Protein AF-A0A5N5VWN7-F1 (afdb_monomer_lite)

pLDDT: mean 96.29, std 2.98, range [78.88, 98.62]

Foldseek 3Di:
DDDDPVVVVVVVVVVVVVVVVVCQVPPPPDPDDDDDFFPPDPDPVRRVVVSVVCVPDPVNVVCVVVVHPPPVD

Structure (mmCIF, N/CA/C/O backbone):
data_AF-A0A5N5VWN7-F1
#
_entry.id   AF-A0A5N5VWN7-F1
#
loop_
_atom_site.group_PDB
_atom_site.id
_atom_site.type_symbol
_atom_site.label_atom_id
_atom_site.label_alt_id
_atom_site.label_comp_id
_atom_site.label_asym_id
_atom_site.label_entity_id
_atom_site.label_seq_id
_atom_site.pdbx_PDB_ins_code
_atom_site.Cartn_x
_atom_site.Cartn_y
_atom_site.Cartn_z
_atom_site.occupancy
_atom_site.B_iso_or_equiv
_atom_site.auth_seq_id
_atom_site.auth_comp_id
_atom_site.auth_asym_id
_atom_site.auth_atom_id
_atom_site.pdbx_PDB_model_num
ATOM 1 N N . ILE A 1 1 ? -33.048 -3.071 15.246 1.00 78.88 1 ILE A N 1
ATOM 2 C CA . ILE A 1 1 ? -31.958 -4.064 15.114 1.00 78.88 1 ILE A CA 1
ATOM 3 C C . ILE A 1 1 ? -30.710 -3.262 14.797 1.00 78.88 1 ILE A C 1
ATOM 5 O O . ILE A 1 1 ? -30.749 -2.524 13.821 1.00 78.88 1 ILE A O 1
ATOM 9 N N . SER A 1 2 ? -29.683 -3.332 15.641 1.00 89.19 2 SER A N 1
ATOM 10 C CA . SER A 1 2 ? -28.390 -2.686 15.392 1.00 89.19 2 SER A CA 1
ATOM 11 C C . SER A 1 2 ? -27.347 -3.782 15.199 1.00 89.19 2 SER A C 1
ATOM 13 O O . SER A 1 2 ? -27.403 -4.763 15.944 1.00 89.19 2 SER A O 1
ATOM 15 N N . PRO A 1 3 ? -26.447 -3.660 14.212 1.00 90.12 3 PRO A N 1
ATOM 16 C CA . PRO A 1 3 ? -25.391 -4.643 14.024 1.00 90.12 3 PRO A CA 1
ATOM 17 C C . PRO A 1 3 ? -24.435 -4.635 15.219 1.00 90.12 3 PRO A C 1
ATOM 19 O O . PRO A 1 3 ? -24.277 -3.622 15.906 1.00 90.12 3 PRO A O 1
ATOM 22 N N . GLU A 1 4 ? -23.774 -5.765 15.446 1.00 96.56 4 GLU A N 1
ATOM 23 C CA . GLU A 1 4 ? -22.641 -5.821 16.363 1.00 96.56 4 GLU A CA 1
ATOM 24 C C . GLU A 1 4 ? -21.504 -4.931 15.847 1.00 96.56 4 GLU A C 1
ATOM 26 O O . GLU A 1 4 ? -21.245 -4.860 14.643 1.00 96.56 4 GLU A O 1
ATOM 31 N N . ALA A 1 5 ? -20.800 -4.260 16.761 1.00 96.38 5 ALA A N 1
ATOM 32 C CA . ALA A 1 5 ? -19.753 -3.304 16.406 1.00 96.38 5 ALA A CA 1
ATOM 33 C C . ALA A 1 5 ? -18.624 -3.931 15.565 1.00 96.38 5 ALA A C 1
ATOM 35 O O . ALA A 1 5 ? -18.106 -3.280 14.657 1.00 96.38 5 ALA A O 1
ATOM 36 N N . ALA A 1 6 ? -18.281 -5.198 15.823 1.00 96.81 6 ALA A N 1
ATOM 37 C CA . ALA A 1 6 ? -17.281 -5.933 15.048 1.00 96.81 6 ALA A CA 1
ATOM 38 C C . ALA A 1 6 ? -17.751 -6.170 13.604 1.00 96.81 6 ALA A C 1
ATOM 40 O O . ALA A 1 6 ? -17.054 -5.798 12.666 1.00 96.81 6 ALA A O 1
ATOM 41 N N . ALA A 1 7 ? -18.977 -6.674 13.427 1.00 96.69 7 ALA A N 1
ATOM 42 C CA . ALA A 1 7 ? -19.552 -6.920 12.106 1.00 96.69 7 ALA A CA 1
ATOM 43 C C . ALA A 1 7 ? -19.669 -5.633 11.272 1.00 96.69 7 ALA A C 1
ATOM 45 O O . ALA A 1 7 ? -19.402 -5.639 10.072 1.00 96.69 7 ALA A O 1
ATOM 46 N N . PHE A 1 8 ? -20.031 -4.513 11.905 1.00 97.38 8 PHE A N 1
ATOM 47 C CA . PHE A 1 8 ? -20.056 -3.217 11.227 1.00 97.38 8 PHE A CA 1
ATOM 48 C C . PHE A 1 8 ? -18.650 -2.742 10.836 1.00 97.38 8 PHE A C 1
ATOM 50 O O . PHE A 1 8 ? -18.451 -2.290 9.711 1.00 97.38 8 PHE A O 1
ATOM 57 N N . THR A 1 9 ? -17.671 -2.876 11.736 1.00 98.00 9 THR A N 1
ATOM 58 C CA . THR A 1 9 ? -16.267 -2.524 11.461 1.00 98.00 9 THR A CA 1
ATOM 59 C C . THR A 1 9 ? -15.712 -3.306 10.273 1.00 98.00 9 THR A C 1
ATOM 61 O O . THR A 1 9 ? -15.098 -2.712 9.390 1.00 98.00 9 THR A O 1
ATOM 64 N N . ASP A 1 10 ? -15.960 -4.615 10.217 1.00 97.94 10 ASP A N 1
ATOM 65 C CA . ASP A 1 10 ? -15.496 -5.459 9.115 1.00 97.94 10 ASP A CA 1
ATOM 66 C C . ASP A 1 10 ? -16.148 -5.089 7.783 1.00 97.94 10 ASP A C 1
ATOM 68 O O . ASP A 1 10 ? -15.444 -4.963 6.783 1.00 97.94 10 ASP A O 1
ATOM 72 N N . ALA A 1 11 ? -17.457 -4.824 7.774 1.00 97.81 11 ALA A N 1
ATOM 73 C CA . ALA A 1 11 ? -18.155 -4.393 6.566 1.00 97.81 11 ALA A CA 1
ATOM 74 C C . ALA A 1 11 ? -17.625 -3.047 6.040 1.00 97.81 11 ALA A C 1
ATOM 76 O O . ALA A 1 11 ? -17.431 -2.874 4.839 1.00 97.81 11 ALA A O 1
ATOM 77 N N . VAL A 1 12 ? -17.349 -2.089 6.934 1.00 98.25 12 VAL A N 1
ATOM 78 C CA . VAL A 1 12 ? -16.741 -0.805 6.548 1.00 98.25 12 VAL A CA 1
ATOM 79 C C . VAL A 1 12 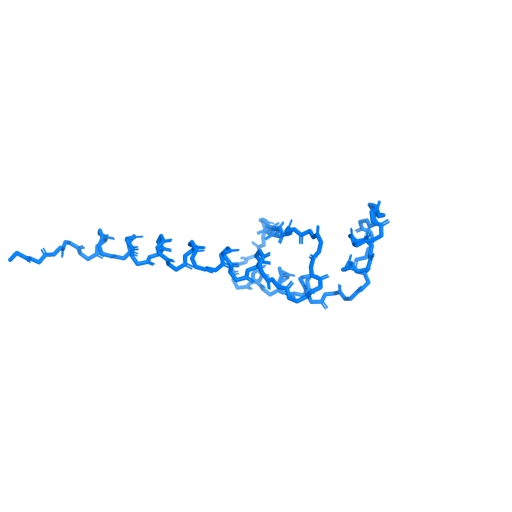? -15.329 -1.019 6.004 1.00 98.25 12 VAL A C 1
ATOM 81 O O . VAL A 1 12 ? -14.986 -0.450 4.969 1.00 98.25 12 VAL A O 1
ATOM 84 N N . ARG A 1 13 ? -14.522 -1.856 6.665 1.00 98.25 13 ARG A N 1
ATOM 85 C CA . ARG A 1 13 ? -13.164 -2.191 6.220 1.00 98.25 13 ARG A CA 1
ATOM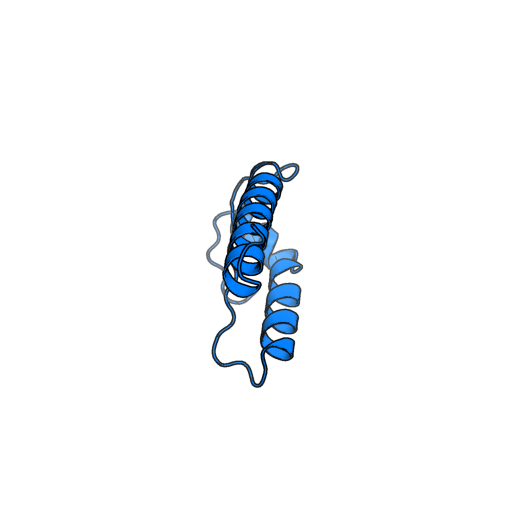 86 C C . ARG A 1 13 ? -13.168 -2.805 4.821 1.00 98.25 13 ARG A C 1
ATOM 88 O O . ARG A 1 13 ? -12.368 -2.380 3.996 1.00 98.25 13 ARG A O 1
ATOM 95 N N . GLU A 1 14 ? -14.068 -3.746 4.553 1.00 98.50 14 GLU A N 1
ATOM 96 C CA . GLU A 1 14 ? -14.206 -4.401 3.247 1.00 98.50 14 GLU A CA 1
ATOM 97 C C . GLU A 1 14 ? -14.534 -3.393 2.139 1.00 98.50 14 GLU A C 1
ATOM 99 O O . GLU A 1 14 ? -13.850 -3.354 1.118 1.00 98.50 14 GLU A O 1
ATOM 104 N N . VAL A 1 15 ? -15.513 -2.512 2.369 1.00 98.56 15 VAL A N 1
ATOM 105 C CA . VAL A 1 15 ? -15.880 -1.467 1.399 1.00 98.56 15 VAL A CA 1
ATOM 106 C C . VAL A 1 15 ? -14.725 -0.492 1.165 1.00 98.56 15 VAL A C 1
ATOM 108 O O . VAL A 1 15 ? -14.438 -0.133 0.024 1.00 98.56 15 VAL A O 1
ATOM 111 N N . CYS A 1 16 ? -14.036 -0.057 2.222 1.00 98.62 16 CYS A N 1
ATOM 112 C CA . CYS A 1 16 ? -12.884 0.832 2.081 1.00 98.62 16 CYS A CA 1
ATOM 113 C C . CYS A 1 16 ? -11.721 0.166 1.335 1.00 98.62 16 CYS A C 1
ATOM 115 O O . CYS A 1 16 ? -11.062 0.829 0.536 1.00 98.62 16 CYS A O 1
ATOM 117 N N . GLU A 1 17 ? -11.465 -1.119 1.581 1.00 97.69 17 GLU A N 1
ATOM 118 C CA . GLU A 1 17 ? -10.423 -1.879 0.892 1.00 97.69 17 GLU A CA 1
ATOM 119 C C . GLU A 1 17 ? -10.736 -2.038 -0.600 1.00 97.69 17 GLU A C 1
ATOM 121 O O . GLU A 1 17 ? -9.855 -1.821 -1.434 1.00 97.69 17 GLU A O 1
ATOM 126 N N . ASP A 1 18 ? -11.985 -2.352 -0.944 1.00 98.06 18 ASP A N 1
ATOM 127 C CA . ASP A 1 18 ? -12.429 -2.461 -2.333 1.00 98.06 18 ASP A CA 1
ATOM 128 C C . ASP A 1 18 ? -12.284 -1.125 -3.079 1.00 98.06 18 ASP A C 1
ATOM 130 O O . ASP A 1 18 ? -11.625 -1.054 -4.118 1.00 98.06 18 ASP A O 1
ATOM 134 N N . LEU A 1 19 ? -12.787 -0.030 -2.496 1.00 98.38 19 LEU A N 1
ATOM 135 C CA . LEU A 1 19 ? -12.649 1.309 -3.074 1.00 98.38 19 LEU A CA 1
ATOM 136 C C . LEU A 1 19 ? -11.180 1.732 -3.219 1.00 98.38 19 LEU A C 1
ATOM 138 O O . LEU A 1 19 ? -10.807 2.325 -4.230 1.00 98.38 19 LEU A O 1
ATOM 142 N N . ALA A 1 20 ? -10.324 1.415 -2.243 1.00 96.88 20 ALA A N 1
ATOM 143 C CA . ALA A 1 20 ? -8.897 1.719 -2.324 1.00 96.88 20 ALA A CA 1
ATOM 144 C C . ALA A 1 20 ? -8.217 0.984 -3.489 1.00 96.88 20 ALA A C 1
ATOM 146 O O . ALA A 1 20 ? -7.402 1.581 -4.194 1.00 96.88 20 ALA A O 1
ATOM 147 N N . ARG A 1 21 ? -8.571 -0.283 -3.734 1.00 94.81 21 ARG A N 1
ATOM 148 C CA . ARG A 1 21 ? -8.057 -1.041 -4.886 1.00 94.81 21 ARG A CA 1
ATOM 149 C C . ARG A 1 21 ? -8.559 -0.476 -6.211 1.00 94.81 21 ARG A C 1
ATOM 151 O O . ARG A 1 21 ? -7.771 -0.375 -7.146 1.00 94.81 21 ARG A O 1
ATOM 158 N N . GLN A 1 22 ? -9.823 -0.055 -6.286 1.00 96.50 22 GLN A N 1
ATOM 159 C CA . GLN A 1 22 ? -10.357 0.612 -7.480 1.00 96.50 22 GLN A CA 1
ATOM 160 C C . GLN A 1 22 ? -9.591 1.909 -7.796 1.00 96.50 22 GLN A C 1
ATOM 162 O O . GLN A 1 22 ? -9.218 2.129 -8.944 1.00 96.50 22 GLN A O 1
ATOM 167 N N . LEU A 1 23 ? -9.275 2.723 -6.779 1.00 97.00 23 LEU A N 1
ATOM 168 C CA . LEU A 1 23 ? -8.464 3.937 -6.946 1.00 97.00 23 LEU A CA 1
ATOM 169 C C . LEU A 1 23 ? -7.048 3.643 -7.463 1.00 97.00 23 LEU A C 1
ATOM 171 O O . LEU A 1 23 ? -6.525 4.402 -8.273 1.00 97.00 23 LEU A O 1
ATOM 175 N N . ILE A 1 24 ? -6.418 2.560 -6.997 1.00 94.81 24 ILE A N 1
ATOM 176 C CA . ILE A 1 24 ? -5.091 2.144 -7.479 1.00 94.81 24 ILE A CA 1
ATOM 177 C C . ILE A 1 24 ? -5.174 1.649 -8.929 1.00 94.81 24 ILE A C 1
ATOM 179 O O . ILE A 1 24 ? -4.308 1.983 -9.736 1.00 94.81 24 ILE A O 1
ATOM 183 N N . GLY A 1 25 ? -6.219 0.887 -9.268 1.00 93.38 25 GLY A N 1
ATOM 184 C CA . GLY A 1 25 ? -6.439 0.359 -10.616 1.00 93.38 25 GLY A CA 1
ATOM 185 C C . GLY A 1 25 ? -6.672 1.435 -11.682 1.00 93.38 25 GLY A C 1
ATOM 186 O O . GLY A 1 25 ? -6.317 1.213 -12.836 1.00 93.38 25 GLY A O 1
ATOM 187 N N . ASP A 1 26 ? -7.212 2.594 -11.294 1.00 96.12 26 ASP A N 1
ATOM 188 C CA . ASP A 1 26 ? -7.441 3.759 -12.168 1.00 96.12 26 ASP A CA 1
ATOM 189 C C . ASP A 1 26 ? -6.416 4.890 -11.942 1.00 96.12 26 ASP A C 1
ATOM 191 O O . ASP A 1 26 ? -6.637 6.050 -12.293 1.00 96.12 26 ASP A O 1
ATOM 195 N N . ALA A 1 27 ? -5.277 4.586 -11.316 1.00 93.81 27 ALA A N 1
ATOM 196 C CA . ALA A 1 27 ? -4.251 5.590 -11.075 1.00 93.81 27 ALA A CA 1
ATOM 197 C C . ALA A 1 27 ? -3.678 6.129 -12.401 1.00 93.81 27 ALA A C 1
ATOM 199 O O . ALA A 1 27 ? -3.313 5.374 -13.304 1.00 93.81 27 ALA A O 1
ATOM 200 N N . GLU A 1 28 ? -3.553 7.455 -12.498 1.00 96.25 28 GLU A N 1
ATOM 201 C CA . GLU A 1 28 ? -3.096 8.141 -13.709 1.00 96.25 28 GLU A CA 1
ATOM 202 C C . GLU A 1 28 ? -1.750 7.589 -14.206 1.00 96.25 28 GLU A C 1
ATOM 204 O O . GLU A 1 28 ? -0.740 7.610 -13.498 1.00 96.25 28 GLU A O 1
ATOM 209 N N . GLY A 1 29 ? -1.737 7.085 -15.443 1.00 91.38 29 GLY A N 1
ATOM 210 C CA . GLY A 1 29 ? -0.527 6.565 -16.084 1.00 91.38 29 GLY A CA 1
ATOM 211 C C . GLY A 1 29 ? 0.039 5.285 -15.456 1.00 91.38 29 GLY A C 1
ATOM 212 O O . GLY A 1 29 ? 1.162 4.898 -15.789 1.00 91.38 29 GLY A O 1
ATOM 213 N N . ALA A 1 30 ? -0.695 4.616 -14.561 1.00 91.19 30 ALA A N 1
ATOM 214 C CA . ALA A 1 30 ? -0.264 3.356 -13.972 1.00 91.19 30 ALA A CA 1
ATOM 215 C C . ALA A 1 30 ? -0.399 2.194 -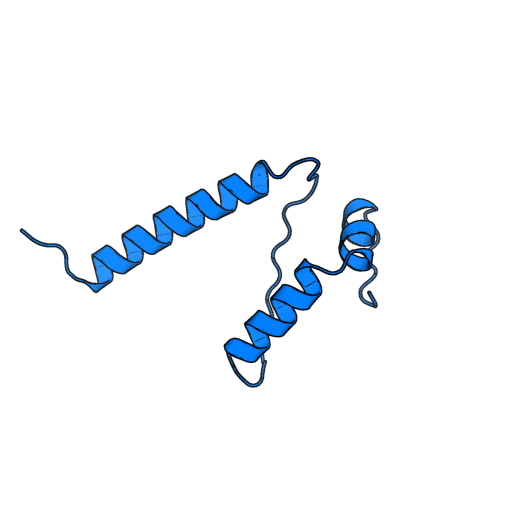14.970 1.00 91.19 30 ALA A C 1
ATOM 217 O O . ALA A 1 30 ? -1.402 2.049 -15.662 1.00 91.19 30 ALA A O 1
ATOM 218 N N . SER A 1 31 ? 0.622 1.335 -15.027 1.00 92.62 31 SER A N 1
ATOM 219 C CA . SER A 1 31 ? 0.617 0.098 -15.827 1.00 92.62 31 SER A CA 1
ATOM 220 C C . SER A 1 31 ? 0.720 -1.175 -14.982 1.00 92.62 31 SER A C 1
ATOM 222 O O . SER A 1 31 ? 0.629 -2.281 -15.516 1.00 92.62 31 SER A O 1
ATOM 224 N N . LYS A 1 32 ? 0.948 -1.037 -13.672 1.00 92.62 32 LYS A N 1
ATOM 225 C CA . LYS A 1 32 ? 1.151 -2.135 -12.722 1.00 92.62 32 LYS A CA 1
ATOM 226 C C . LYS A 1 32 ? 0.471 -1.790 -11.396 1.00 92.62 32 LYS A C 1
ATOM 228 O O . LYS A 1 32 ? 0.641 -0.676 -10.905 1.00 92.62 32 LYS A O 1
ATOM 233 N N . ASP A 1 33 ? -0.226 -2.762 -10.813 1.00 9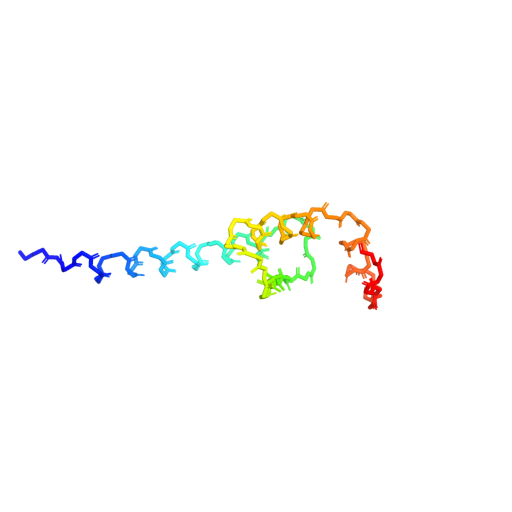3.69 33 ASP A N 1
ATOM 234 C CA . ASP A 1 33 ? -0.673 -2.727 -9.417 1.00 93.69 33 ASP A CA 1
ATOM 235 C C . ASP A 1 33 ? 0.408 -3.371 -8.535 1.00 93.69 33 ASP A C 1
ATOM 237 O O . ASP A 1 33 ? 0.894 -4.465 -8.836 1.00 93.69 33 ASP A O 1
ATOM 241 N N . ILE A 1 34 ? 0.838 -2.663 -7.489 1.00 94.44 34 ILE A N 1
ATOM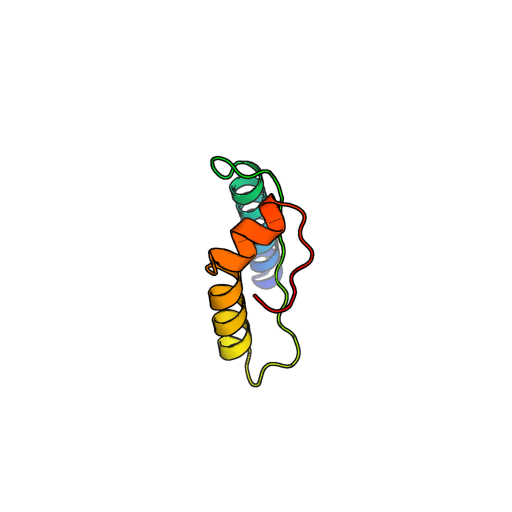 242 C CA . ILE A 1 34 ? 1.992 -3.027 -6.662 1.00 94.44 34 ILE A CA 1
ATOM 243 C C . ILE A 1 34 ? 1.589 -3.003 -5.191 1.00 94.44 34 ILE A C 1
ATOM 245 O O . ILE A 1 34 ? 1.303 -1.949 -4.622 1.00 94.44 34 ILE A O 1
ATOM 249 N N . ARG A 1 35 ? 1.665 -4.172 -4.549 1.00 95.38 35 ARG A N 1
ATOM 250 C CA . ARG A 1 35 ? 1.483 -4.341 -3.106 1.00 95.38 35 ARG A CA 1
ATOM 251 C C . ARG A 1 35 ? 2.841 -4.466 -2.421 1.00 95.38 35 ARG A C 1
ATOM 253 O O . ARG A 1 35 ? 3.631 -5.338 -2.771 1.00 95.38 35 ARG A O 1
ATOM 260 N N . ILE A 1 36 ? 3.088 -3.614 -1.428 1.00 96.62 36 ILE A N 1
ATOM 261 C CA . ILE A 1 36 ? 4.282 -3.664 -0.576 1.00 96.62 36 ILE A CA 1
ATOM 262 C C . ILE A 1 36 ? 3.866 -4.196 0.790 1.00 96.62 36 ILE A C 1
ATOM 264 O O . ILE A 1 36 ? 2.968 -3.645 1.423 1.00 96.62 36 ILE A O 1
ATOM 268 N N . GLU A 1 37 ? 4.530 -5.255 1.241 1.00 97.81 37 GLU A N 1
ATOM 269 C CA . GLU A 1 37 ? 4.328 -5.844 2.560 1.00 97.81 37 GLU A CA 1
ATOM 270 C C . GLU A 1 37 ? 5.654 -5.836 3.319 1.00 97.81 37 GLU A C 1
ATOM 272 O O . GLU A 1 37 ? 6.647 -6.408 2.868 1.00 97.81 37 GLU A O 1
ATOM 277 N N . VAL A 1 38 ? 5.673 -5.150 4.461 1.00 98.25 38 VAL A N 1
ATOM 278 C CA . VAL A 1 38 ? 6.830 -5.094 5.354 1.00 98.25 38 VAL A CA 1
ATOM 279 C C . VAL A 1 38 ? 6.521 -5.968 6.558 1.00 98.25 38 VAL A C 1
ATOM 281 O O . VAL A 1 38 ? 5.609 -5.678 7.328 1.00 98.25 38 VAL A O 1
ATOM 284 N N . ILE A 1 39 ? 7.283 -7.045 6.708 1.00 98.12 39 ILE A N 1
ATOM 285 C CA . ILE A 1 39 ? 7.156 -8.000 7.811 1.00 98.12 39 ILE A CA 1
ATOM 286 C C . ILE A 1 39 ? 8.365 -7.898 8.739 1.00 98.12 39 ILE A C 1
ATOM 288 O O . ILE A 1 39 ? 9.441 -7.475 8.322 1.00 98.12 39 ILE A O 1
ATOM 292 N N . ASN A 1 40 ? 8.201 -8.335 9.989 1.00 98.25 40 ASN A N 1
ATOM 293 C CA . ASN A 1 40 ? 9.266 -8.364 11.002 1.00 98.25 40 ASN A CA 1
ATOM 294 C C . ASN A 1 40 ? 9.881 -6.988 11.330 1.00 98.25 40 ASN A C 1
ATOM 296 O O . ASN A 1 40 ? 11.034 -6.914 11.756 1.00 98.25 40 ASN A O 1
ATOM 300 N N . ALA A 1 41 ? 9.129 -5.901 11.142 1.00 98.38 41 ALA A N 1
ATOM 301 C CA . ALA A 1 41 ? 9.509 -4.594 11.667 1.00 98.38 41 ALA A CA 1
ATOM 302 C C . ALA A 1 41 ? 9.432 -4.582 13.205 1.00 98.38 41 ALA A C 1
ATOM 304 O O . ALA A 1 41 ? 8.755 -5.416 13.809 1.00 98.38 41 ALA A O 1
ATOM 305 N N . ALA A 1 42 ? 10.111 -3.626 13.842 1.00 98.38 42 ALA A N 1
ATOM 306 C CA . ALA A 1 42 ? 10.106 -3.503 15.301 1.00 98.38 42 ALA A CA 1
ATOM 307 C C . ALA A 1 42 ? 8.725 -3.104 15.860 1.00 98.38 42 ALA A C 1
ATOM 309 O O . ALA A 1 42 ? 8.380 -3.484 16.980 1.00 98.38 42 ALA A O 1
ATOM 310 N N . SER A 1 43 ? 7.918 -2.401 15.065 1.00 98.62 43 SER A N 1
ATOM 311 C CA . SER A 1 43 ? 6.523 -2.071 15.346 1.00 98.62 43 SER A CA 1
ATOM 312 C C . SER A 1 43 ? 5.704 -1.971 14.052 1.00 98.62 43 SER A C 1
ATOM 314 O O . SER A 1 43 ? 6.253 -1.938 12.949 1.00 98.62 43 SER A O 1
ATOM 316 N N . GLU A 1 44 ? 4.375 -1.909 14.176 1.00 98.38 44 GLU A N 1
ATOM 317 C CA . GLU A 1 44 ? 3.488 -1.633 13.036 1.00 98.38 44 GLU A CA 1
ATOM 318 C C . GLU A 1 44 ? 3.758 -0.245 12.434 1.00 98.38 44 GLU A C 1
ATOM 320 O O . GLU A 1 44 ? 3.750 -0.089 11.215 1.00 98.38 44 GLU A O 1
ATOM 325 N N . GLU A 1 45 ? 4.057 0.748 13.275 1.00 98.56 45 GLU A N 1
ATOM 326 C CA . GLU A 1 45 ? 4.403 2.098 12.825 1.00 98.56 45 GLU A CA 1
ATOM 327 C C . GLU A 1 45 ? 5.671 2.084 11.964 1.00 98.56 45 GLU A C 1
ATOM 329 O O . GLU A 1 45 ? 5.657 2.623 10.856 1.00 98.56 45 GLU A O 1
ATOM 334 N N . ASP A 1 46 ? 6.708 1.360 12.398 1.00 98.56 46 ASP A N 1
ATOM 335 C CA . ASP A 1 46 ? 7.937 1.179 11.616 1.00 98.56 46 ASP A CA 1
ATOM 336 C C . ASP A 1 46 ? 7.659 0.462 10.283 1.00 98.56 46 ASP A C 1
ATOM 338 O O . ASP A 1 46 ? 8.197 0.843 9.240 1.00 98.56 46 ASP A O 1
ATOM 342 N N . ALA A 1 47 ? 6.795 -0.563 10.279 1.00 98.62 47 ALA A N 1
ATOM 343 C CA . ALA A 1 47 ? 6.410 -1.268 9.053 1.00 98.62 47 ALA A CA 1
ATOM 344 C C . ALA A 1 47 ? 5.724 -0.326 8.051 1.00 98.62 47 ALA A C 1
ATOM 346 O O . ALA A 1 47 ? 6.033 -0.342 6.855 1.00 98.62 47 ALA A O 1
ATOM 347 N N . VAL A 1 48 ? 4.812 0.519 8.540 1.00 98.25 48 VAL A N 1
ATOM 348 C CA . VAL A 1 48 ? 4.100 1.510 7.727 1.00 98.25 48 VAL A CA 1
ATOM 349 C C . VAL A 1 48 ? 5.052 2.594 7.225 1.00 98.25 48 VAL A C 1
ATOM 351 O O . VAL A 1 48 ? 4.948 2.991 6.061 1.00 98.25 48 VAL A O 1
ATOM 354 N N . GLU A 1 49 ? 5.987 3.066 8.051 1.00 98.50 49 GLU A N 1
ATOM 355 C CA . GLU A 1 49 ? 6.993 4.053 7.651 1.00 98.50 49 GLU A CA 1
ATOM 356 C C . GLU A 1 49 ? 7.870 3.519 6.513 1.00 98.50 49 GLU A C 1
ATOM 358 O O . GLU A 1 49 ? 7.967 4.148 5.452 1.00 98.50 49 GLU A O 1
ATOM 363 N N . VAL A 1 50 ? 8.434 2.320 6.685 1.00 98.25 50 VAL A N 1
ATOM 364 C CA . VAL A 1 50 ? 9.254 1.655 5.663 1.00 98.25 50 VAL A CA 1
ATOM 365 C C . VAL A 1 50 ? 8.440 1.411 4.393 1.00 98.25 50 VAL A C 1
ATOM 367 O O . VAL A 1 50 ? 8.883 1.768 3.299 1.00 98.25 50 VAL A O 1
ATOM 370 N N . GLY A 1 51 ? 7.220 0.881 4.515 1.00 98.31 51 GLY A N 1
ATOM 371 C CA . GLY A 1 51 ? 6.342 0.626 3.373 1.00 98.31 51 GLY A CA 1
ATOM 372 C C . GLY A 1 51 ? 6.034 1.897 2.578 1.00 98.31 51 GLY A C 1
ATOM 373 O O . GLY A 1 51 ? 6.097 1.898 1.347 1.00 98.31 51 GLY A O 1
ATOM 374 N N . ARG A 1 52 ? 5.779 3.018 3.265 1.00 98.19 52 ARG A N 1
ATOM 375 C CA . ARG A 1 52 ? 5.559 4.330 2.632 1.00 98.19 52 ARG A CA 1
ATOM 376 C C . ARG A 1 52 ? 6.817 4.879 1.969 1.00 98.19 52 ARG A C 1
ATOM 378 O O . ARG A 1 52 ? 6.702 5.485 0.904 1.00 98.19 52 ARG A O 1
ATOM 385 N N . SER A 1 53 ? 7.987 4.685 2.576 1.00 98.25 53 SER A N 1
ATOM 386 C CA . SER A 1 53 ? 9.273 5.076 1.990 1.00 98.25 53 SER A CA 1
ATOM 387 C C . SER A 1 53 ? 9.512 4.351 0.660 1.00 98.25 53 SER A C 1
ATOM 389 O O . SER A 1 53 ? 9.737 4.996 -0.366 1.00 98.25 53 SER A O 1
ATOM 391 N N . ILE A 1 54 ? 9.321 3.027 0.643 1.00 97.75 54 ILE A N 1
ATOM 392 C CA . ILE A 1 54 ? 9.431 2.185 -0.560 1.00 97.75 54 ILE A CA 1
ATOM 393 C C . ILE A 1 54 ? 8.401 2.616 -1.619 1.00 97.75 54 ILE A C 1
ATOM 395 O O . ILE A 1 54 ? 8.761 2.862 -2.769 1.00 97.75 54 ILE A O 1
ATOM 399 N N . ALA A 1 55 ? 7.129 2.798 -1.244 1.00 96.94 55 ALA A N 1
ATOM 400 C CA . ALA A 1 55 ? 6.056 3.171 -2.175 1.00 96.94 55 ALA A CA 1
ATOM 401 C C . ALA A 1 55 ? 6.275 4.529 -2.877 1.00 96.94 55 ALA A C 1
ATOM 403 O O . ALA A 1 55 ? 5.784 4.750 -3.991 1.00 96.94 55 ALA A O 1
ATOM 404 N N . ARG A 1 56 ? 6.999 5.448 -2.222 1.00 97.12 56 ARG A N 1
ATOM 405 C CA . ARG A 1 56 ? 7.319 6.799 -2.715 1.00 97.12 56 ARG A CA 1
ATOM 406 C C . ARG A 1 56 ? 8.665 6.879 -3.444 1.00 97.12 56 ARG A C 1
ATOM 408 O O . ARG A 1 56 ? 9.004 7.940 -3.963 1.00 97.12 56 ARG A O 1
ATOM 415 N N . ASN A 1 57 ? 9.431 5.791 -3.503 1.00 97.88 57 ASN A N 1
ATOM 416 C CA . ASN A 1 57 ? 10.742 5.772 -4.139 1.00 97.88 57 ASN A CA 1
ATOM 417 C C . ASN A 1 57 ? 10.607 5.817 -5.673 1.00 97.88 57 ASN A C 1
ATOM 419 O O . ASN A 1 57 ? 10.205 4.848 -6.317 1.00 97.88 57 ASN A O 1
ATOM 423 N N . ASN A 1 58 ? 10.983 6.947 -6.278 1.00 97.25 58 ASN A N 1
ATOM 424 C CA . ASN A 1 58 ? 10.907 7.129 -7.731 1.00 97.25 58 ASN A CA 1
ATOM 425 C C . ASN A 1 58 ? 11.806 6.157 -8.505 1.00 97.25 58 ASN A C 1
ATOM 427 O O . ASN A 1 58 ? 11.436 5.717 -9.590 1.00 97.25 58 ASN A O 1
ATOM 431 N N . LEU A 1 59 ? 12.974 5.798 -7.963 1.00 97.81 59 LEU A N 1
ATOM 432 C CA . LEU A 1 59 ? 13.891 4.871 -8.621 1.00 97.81 59 LEU A CA 1
ATOM 433 C C . LEU A 1 59 ? 13.278 3.474 -8.716 1.00 97.81 59 LEU A C 1
ATOM 435 O O . LEU A 1 59 ? 13.388 2.859 -9.779 1.00 97.81 59 LEU A O 1
ATOM 439 N N . LEU A 1 60 ? 12.624 3.012 -7.649 1.00 97.38 60 LEU A N 1
ATOM 440 C CA . LEU A 1 60 ? 11.893 1.749 -7.627 1.00 97.38 60 LEU A CA 1
ATOM 441 C C . LEU A 1 60 ? 10.700 1.786 -8.586 1.00 97.38 60 LEU A C 1
ATOM 443 O O . LEU A 1 60 ? 10.541 0.878 -9.396 1.00 97.38 60 LEU A O 1
ATOM 447 N N . LYS A 1 61 ? 9.893 2.855 -8.560 1.00 96.06 61 LYS A N 1
ATOM 448 C CA . LYS A 1 61 ? 8.745 3.008 -9.475 1.00 96.06 61 LYS A CA 1
ATOM 449 C C . LYS A 1 61 ? 9.175 2.955 -10.945 1.00 96.06 61 LYS A C 1
ATOM 451 O O . LYS A 1 61 ? 8.525 2.281 -11.739 1.00 96.06 61 LYS A O 1
ATOM 456 N N . CYS A 1 62 ? 10.291 3.598 -11.297 1.00 96.38 62 CYS A N 1
ATOM 457 C CA . CYS A 1 62 ? 10.860 3.518 -12.643 1.00 96.38 62 CYS A CA 1
ATOM 458 C C . CYS A 1 62 ? 11.335 2.102 -12.998 1.00 96.38 62 CYS A C 1
ATOM 460 O O . CYS A 1 62 ? 11.101 1.660 -14.118 1.00 96.38 62 CYS A O 1
ATOM 462 N N . ALA A 1 63 ? 11.976 1.387 -12.067 1.00 97.19 63 ALA A N 1
ATOM 463 C CA . ALA A 1 63 ? 12.418 0.011 -12.297 1.00 97.19 63 ALA A CA 1
ATOM 464 C C . ALA A 1 63 ? 11.225 -0.933 -12.528 1.00 97.19 63 ALA A C 1
ATOM 466 O O . ALA A 1 63 ? 11.208 -1.675 -13.504 1.00 97.19 63 ALA A O 1
ATOM 467 N N . LEU A 1 64 ? 10.174 -0.821 -11.708 1.00 96.25 64 LEU A N 1
ATOM 468 C CA . LEU A 1 64 ? 8.933 -1.585 -11.867 1.00 96.25 64 LEU A CA 1
ATOM 469 C C . LEU A 1 64 ? 8.231 -1.290 -13.200 1.00 96.25 64 LEU A C 1
ATOM 471 O O . LEU A 1 64 ? 7.759 -2.213 -13.868 1.00 96.25 64 LEU A O 1
ATOM 475 N N . HIS A 1 65 ? 8.179 -0.016 -13.602 1.00 96.00 65 HIS A N 1
ATOM 476 C CA . HIS A 1 65 ? 7.614 0.382 -14.892 1.00 96.00 65 HIS A CA 1
ATOM 477 C C . HIS A 1 65 ? 8.437 -0.158 -16.072 1.00 96.00 65 HIS A C 1
ATOM 479 O O . HIS A 1 65 ? 7.862 -0.607 -17.058 1.00 96.00 65 HIS A O 1
ATOM 485 N N . GLY A 1 66 ? 9.768 -0.155 -15.951 1.00 96.81 66 GLY A N 1
ATOM 486 C CA . GLY A 1 66 ? 10.699 -0.698 -16.943 1.00 96.81 66 GLY A CA 1
ATOM 487 C C . GLY A 1 66 ? 10.886 -2.217 -16.898 1.00 96.81 66 GLY A C 1
ATOM 488 O O . GLY A 1 66 ? 11.736 -2.725 -17.620 1.00 96.81 66 GLY A O 1
ATOM 489 N N . GLU A 1 67 ? 10.129 -2.927 -16.055 1.00 96.81 67 GLU A N 1
ATOM 490 C CA . GLU A 1 67 ? 10.229 -4.382 -15.861 1.00 96.81 67 GLU A CA 1
ATOM 491 C C . GLU A 1 67 ? 11.637 -4.865 -15.452 1.00 96.81 67 GLU A C 1
ATOM 493 O O . GLU A 1 67 ? 12.036 -5.991 -15.743 1.00 96.81 67 GLU A O 1
ATOM 498 N N . ASP A 1 68 ? 12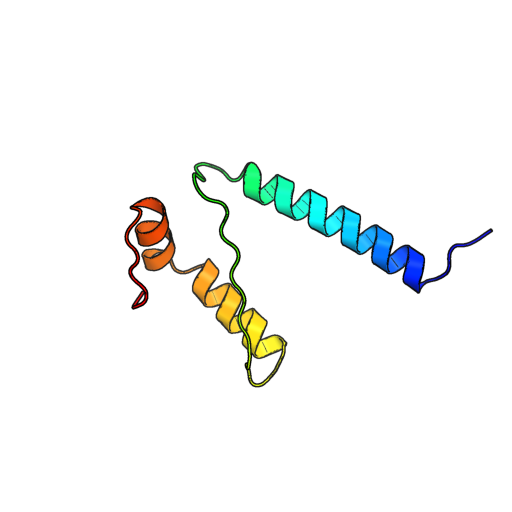.380 -4.014 -14.738 1.00 97.81 68 ASP A N 1
ATOM 499 C CA . ASP A 1 68 ? 13.717 -4.287 -14.206 1.00 97.81 68 ASP A CA 1
ATOM 500 C C . ASP A 1 68 ? 13.619 -4.747 -12.735 1.00 97.81 68 ASP A C 1
ATOM 502 O O . ASP A 1 68 ? 13.226 -3.948 -11.876 1.00 97.81 68 ASP A O 1
ATOM 506 N N . PRO A 1 69 ? 13.964 -6.007 -12.396 1.00 95.38 69 PRO A N 1
ATOM 507 C CA . PRO A 1 69 ? 13.885 -6.540 -11.032 1.00 95.38 69 PRO A CA 1
ATOM 508 C C . PRO A 1 69 ? 15.049 -6.047 -10.147 1.00 95.38 69 PRO A C 1
ATOM 510 O O . PRO A 1 69 ? 15.830 -6.822 -9.588 1.00 95.38 69 PRO A O 1
ATOM 513 N N . ASN A 1 70 ? 15.168 -4.729 -10.011 1.00 94.94 70 ASN A N 1
ATOM 514 C CA . ASN A 1 70 ? 16.263 -4.058 -9.325 1.00 94.94 70 ASN A CA 1
ATOM 515 C C . ASN A 1 70 ? 15.982 -3.880 -7.829 1.00 94.94 70 ASN A C 1
ATOM 517 O O . ASN A 1 70 ? 15.605 -2.806 -7.367 1.00 94.94 70 ASN A O 1
ATOM 521 N N . TRP A 1 71 ? 16.187 -4.953 -7.072 1.00 94.56 71 TRP A N 1
ATOM 522 C CA . TRP A 1 71 ? 15.954 -5.018 -5.624 1.00 94.56 71 TRP A CA 1
ATOM 523 C C . TRP A 1 71 ? 16.854 -4.098 -4.779 1.00 94.56 71 TRP A C 1
ATOM 525 O O . TRP A 1 71 ? 16.598 -3.935 -3.591 1.00 94.56 71 TRP A O 1
ATOM 535 N N . GLY A 1 72 ? 17.920 -3.530 -5.356 1.00 94.69 72 GLY A N 1
ATOM 536 C CA . GLY A 1 72 ? 18.822 -2.614 -4.651 1.00 94.69 72 GLY A CA 1
ATOM 537 C C . GLY A 1 72 ? 18.319 -1.167 -4.569 1.00 94.69 72 GLY A C 1
ATOM 538 O O . GLY A 1 72 ? 18.953 -0.356 -3.896 1.00 94.69 72 GLY A O 1
ATOM 539 N N . ARG A 1 73 ? 17.234 -0.838 -5.282 1.00 92.62 73 ARG A N 1
ATOM 540 C CA . ARG A 1 73 ? 16.592 0.486 -5.292 1.00 92.62 73 ARG A CA 1
ATOM 541 C C . ARG A 1 73 ? 15.553 0.627 -4.194 1.00 92.62 73 ARG A C 1
ATOM 543 O O . ARG A 1 73 ? 15.440 1.768 -3.690 1.00 92.62 73 ARG A O 1
#

Secondary structure (DSSP, 8-state):
----HHHHHHHHHHHHHHHHHHHHHT-TT----------S-SSHHHHHHHHHHHHT-HHHHHHHHTT---TT-

Sequence (73 aa):
ISPEAAAFTDAVREVCEDLARQLIGDAEGASKDIRIEVINAASEEDAVEVGRSIARNNLLKCALHGEDPNWGR

Organism: Streptomyces mobaraensis (NCBI:txid35621)

InterPro domains:
  IPR002813 Arginine biosynthesis protein ArgJ [PF01960] (3-73)
  IPR002813 Arginine biosynthesis protein ArgJ [PTHR23100] (2-73)
  IPR016117 ArgJ-like domain superfamily [SSF56266] (3-73)
  IPR042195 ArgJ beta chain, C-terminal domain [G3DSA:3.10.20.340] (27-73)

Radius of gyration: 16.4 Å; chains: 1; bounding box: 51×16×33 Å